Protein AF-A0A7V4N5Y4-F1 (afdb_monomer_lite)

Sequence (68 aa):
MIDIEKHVEYWRSGAREDWAVATELVDRGRVRHGLFIGHLALEKALKVLVCRHTLGSAATHSQPAAPD

Foldseek 3Di:
DDDLVVLLVVLLVQLVVLLVVLVVCVVVVVNVVSVVSNVSSVVSNVVSVVSCVVVVVVVVPPDDDDDD

Radius of gyration: 17.88 Å; chains: 1; bounding box: 35×14×61 Å

pLDDT: mean 83.75, std 18.68, range [41.44, 98.5]

Structure (mmCIF, N/CA/C/O backbone):
data_AF-A0A7V4N5Y4-F1
#
_entry.id   AF-A0A7V4N5Y4-F1
#
loop_
_atom_site.group_PDB
_atom_site.id
_atom_site.type_symbol
_atom_site.label_atom_id
_atom_site.label_alt_id
_atom_site.label_comp_id
_atom_site.label_asym_id
_atom_site.label_entity_id
_atom_site.label_seq_id
_atom_site.pdbx_PDB_ins_code
_atom_site.Cartn_x
_atom_site.Cartn_y
_atom_site.Cartn_z
_atom_site.occupancy
_atom_site.B_iso_or_equiv
_atom_site.auth_seq_id
_atom_site.auth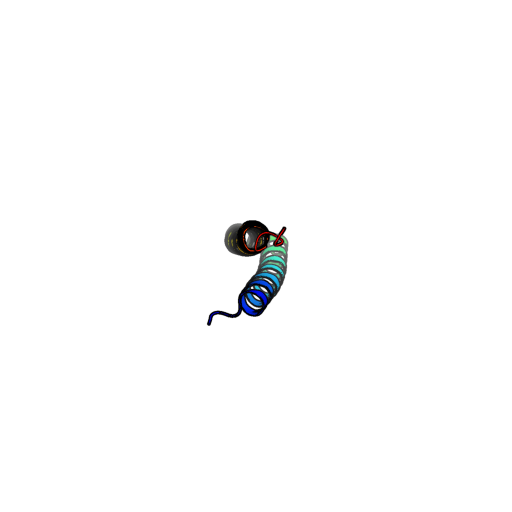_comp_id
_atom_site.auth_asym_id
_atom_site.auth_atom_id
_atom_site.pdbx_PDB_model_num
ATOM 1 N N . MET A 1 1 ? 24.735 4.355 -12.889 1.00 56.31 1 MET A N 1
ATOM 2 C CA . MET A 1 1 ? 23.552 4.074 -13.728 1.00 56.31 1 MET A CA 1
ATOM 3 C C . MET A 1 1 ? 22.452 3.594 -12.800 1.00 56.31 1 MET A C 1
ATOM 5 O O . MET A 1 1 ? 22.722 2.724 -11.984 1.00 56.31 1 MET A O 1
ATOM 9 N N . ILE A 1 2 ? 21.292 4.246 -12.821 1.00 64.88 2 ILE A N 1
ATOM 10 C CA . ILE A 1 2 ? 20.164 3.904 -11.949 1.00 64.88 2 ILE A CA 1
ATOM 11 C C . ILE A 1 2 ? 19.622 2.533 -12.372 1.00 64.88 2 ILE A C 1
ATOM 13 O O . ILE A 1 2 ? 19.342 2.324 -13.550 1.00 64.88 2 ILE A O 1
ATOM 17 N N . ASP A 1 3 ? 19.509 1.604 -11.425 1.00 79.31 3 ASP A N 1
ATOM 18 C CA . ASP A 1 3 ? 18.956 0.270 -11.661 1.00 79.31 3 ASP A CA 1
ATOM 19 C C . ASP A 1 3 ? 17.433 0.343 -11.522 1.00 79.31 3 ASP A C 1
ATOM 21 O O . A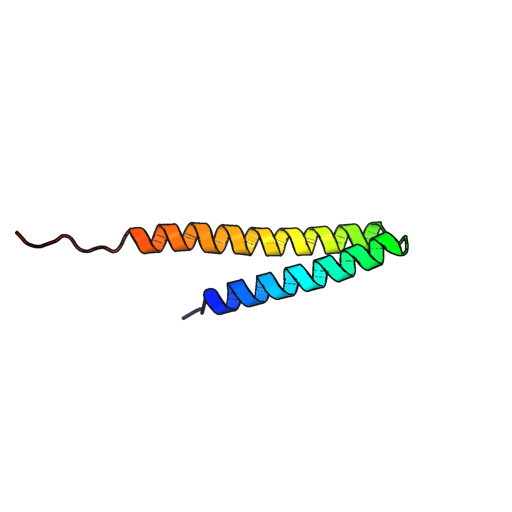SP A 1 3 ? 16.874 0.384 -10.423 1.00 79.31 3 ASP A O 1
ATOM 25 N N . ILE A 1 4 ? 16.768 0.467 -12.665 1.00 78.12 4 ILE A N 1
ATOM 26 C CA . ILE A 1 4 ? 15.328 0.714 -12.730 1.00 78.12 4 ILE A CA 1
ATOM 27 C C . ILE A 1 4 ? 14.534 -0.488 -12.234 1.00 78.12 4 ILE A C 1
ATOM 29 O O . ILE A 1 4 ? 13.520 -0.292 -11.573 1.00 78.12 4 ILE A O 1
ATOM 33 N N . GLU A 1 5 ? 15.023 -1.708 -12.450 1.00 83.19 5 GLU A N 1
ATOM 34 C CA . GLU A 1 5 ? 14.394 -2.918 -11.916 1.00 83.19 5 GLU A CA 1
ATOM 35 C C . GLU A 1 5 ? 14.433 -2.926 -10.384 1.00 83.19 5 GLU A C 1
ATOM 37 O O . GLU A 1 5 ? 13.426 -3.213 -9.734 1.00 83.19 5 GLU A O 1
ATOM 42 N N . LYS A 1 6 ? 15.548 -2.494 -9.777 1.00 85.19 6 LYS A N 1
ATOM 43 C CA . LYS A 1 6 ? 15.617 -2.326 -8.315 1.00 85.19 6 LYS A CA 1
ATOM 44 C C . LYS A 1 6 ? 14.662 -1.255 -7.797 1.00 85.19 6 LYS A C 1
ATOM 46 O O . LYS A 1 6 ? 14.062 -1.449 -6.742 1.00 85.19 6 LYS A O 1
ATOM 51 N N . HIS A 1 7 ? 14.494 -0.142 -8.509 1.00 83.56 7 HIS A N 1
ATOM 52 C CA . HIS A 1 7 ? 13.520 0.880 -8.108 1.00 83.56 7 HIS A CA 1
ATOM 53 C C . HIS A 1 7 ? 12.074 0.427 -8.294 1.00 83.56 7 HIS A C 1
ATOM 55 O O . HIS A 1 7 ? 11.237 0.716 -7.439 1.00 83.56 7 HIS A O 1
ATOM 61 N N . VAL A 1 8 ? 11.787 -0.313 -9.365 1.00 88.12 8 VAL A N 1
ATOM 62 C CA . VAL A 1 8 ? 10.482 -0.931 -9.609 1.00 88.12 8 VAL A CA 1
ATOM 63 C C . VAL A 1 8 ? 10.136 -1.888 -8.477 1.00 88.12 8 VAL A C 1
ATOM 65 O O . VAL A 1 8 ? 9.049 -1.774 -7.912 1.00 88.12 8 VAL A O 1
ATOM 68 N N . GLU A 1 9 ? 11.051 -2.781 -8.095 1.00 90.75 9 GLU A N 1
ATOM 69 C CA . GLU A 1 9 ? 10.791 -3.720 -7.003 1.00 90.75 9 GLU A CA 1
ATOM 70 C C . GLU A 1 9 ? 10.658 -2.996 -5.659 1.00 90.75 9 GLU A C 1
ATOM 72 O O . GLU A 1 9 ? 9.723 -3.276 -4.915 1.00 90.75 9 GLU A O 1
ATOM 77 N N . TYR A 1 10 ? 11.509 -2.004 -5.382 1.00 90.19 10 TYR A N 1
ATOM 78 C CA . TYR A 1 10 ? 11.430 -1.195 -4.162 1.00 90.19 10 TYR A CA 1
ATOM 79 C C . TYR A 1 10 ? 10.093 -0.450 -4.025 1.00 90.19 10 TYR A C 1
ATOM 81 O O . TYR A 1 10 ? 9.465 -0.457 -2.965 1.00 90.19 10 TYR A O 1
ATOM 89 N N . TRP A 1 11 ? 9.612 0.189 -5.094 1.00 91.31 11 TRP A N 1
ATOM 90 C CA . TRP A 1 11 ? 8.312 0.860 -5.059 1.00 91.31 11 TRP A CA 1
ATOM 91 C C . TRP A 1 11 ? 7.155 -0.133 -4.996 1.00 91.31 11 TRP A C 1
ATOM 93 O O . TRP A 1 11 ? 6.152 0.148 -4.343 1.00 91.31 11 TRP A O 1
ATOM 103 N N . ARG A 1 12 ? 7.292 -1.305 -5.623 1.00 92.88 12 ARG A N 1
ATOM 104 C CA . ARG A 1 12 ? 6.274 -2.358 -5.597 1.00 92.88 12 ARG A CA 1
ATOM 105 C C . ARG A 1 12 ? 6.159 -3.034 -4.231 1.00 92.88 12 ARG A C 1
ATOM 107 O O . ARG A 1 12 ? 5.046 -3.378 -3.829 1.00 92.88 12 ARG A O 1
ATOM 114 N N . SER A 1 13 ? 7.268 -3.273 -3.534 1.00 95.50 13 SER A N 1
ATOM 115 C CA . SER A 1 13 ? 7.250 -3.803 -2.167 1.00 95.50 13 SER A CA 1
ATOM 116 C C . SER A 1 13 ? 6.672 -2.768 -1.205 1.00 95.50 13 SER A C 1
ATOM 118 O O . SER A 1 13 ? 5.698 -3.069 -0.519 1.00 95.50 13 SER A O 1
ATOM 120 N N . GLY A 1 14 ? 7.150 -1.521 -1.266 1.00 95.00 14 GLY A N 1
ATOM 121 C CA . GLY A 1 14 ? 6.638 -0.433 -0.433 1.00 95.00 14 GLY A CA 1
ATOM 122 C C . GLY A 1 14 ? 5.147 -0.149 -0.651 1.00 95.00 14 GLY A C 1
ATOM 123 O O . GLY A 1 14 ? 4.423 0.072 0.310 1.00 95.00 14 GLY A O 1
ATOM 124 N N . ALA A 1 15 ? 4.652 -0.217 -1.894 1.00 96.31 15 ALA A N 1
ATOM 125 C CA . ALA A 1 15 ? 3.222 -0.068 -2.177 1.00 96.31 15 ALA A CA 1
ATOM 126 C C . ALA A 1 15 ? 2.371 -1.177 -1.533 1.00 96.31 15 ALA A C 1
ATOM 128 O O . ALA A 1 15 ? 1.266 -0.908 -1.067 1.00 96.31 15 ALA A O 1
ATOM 129 N N . ARG A 1 16 ? 2.869 -2.423 -1.496 1.00 97.25 16 ARG A N 1
ATOM 130 C CA . ARG A 1 16 ? 2.166 -3.549 -0.856 1.00 97.25 16 ARG A CA 1
ATOM 131 C C . A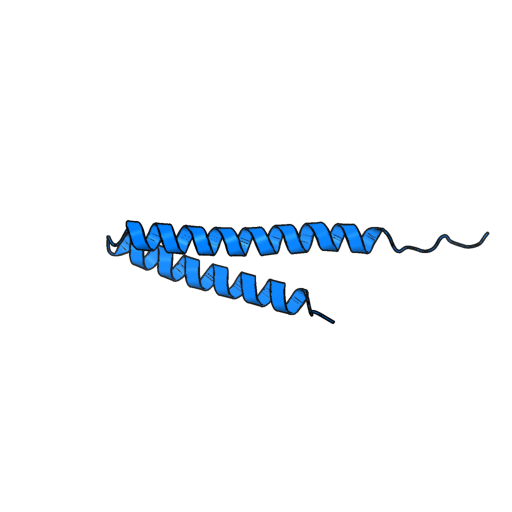RG A 1 16 ? 2.119 -3.403 0.662 1.00 97.25 16 ARG A C 1
ATOM 133 O O . ARG A 1 16 ? 1.071 -3.652 1.251 1.00 97.25 16 ARG A O 1
ATOM 140 N N . GLU A 1 17 ? 3.229 -3.005 1.275 1.00 97.62 17 GLU A N 1
ATOM 141 C CA . GLU A 1 17 ? 3.298 -2.767 2.721 1.00 97.62 17 GLU A CA 1
ATOM 142 C C . GLU A 1 17 ? 2.376 -1.619 3.140 1.00 97.62 17 GLU A C 1
ATOM 144 O O . GLU A 1 17 ? 1.542 -1.795 4.028 1.00 97.62 17 GLU A O 1
ATOM 149 N N . ASP A 1 18 ? 2.439 -0.483 2.439 1.00 97.75 18 ASP A N 1
ATOM 150 C CA . ASP A 1 18 ? 1.564 0.661 2.708 1.00 97.7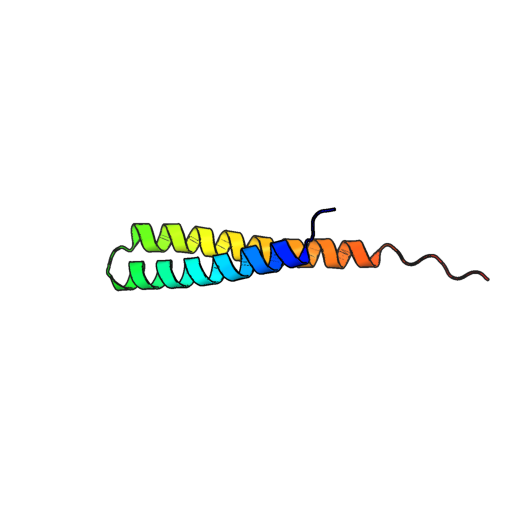5 18 ASP A CA 1
ATOM 151 C C . ASP A 1 18 ? 0.085 0.287 2.552 1.00 97.75 18 ASP A C 1
ATOM 153 O O . ASP A 1 18 ? -0.749 0.701 3.355 1.00 97.75 18 ASP A O 1
ATOM 157 N N . TRP A 1 19 ? -0.260 -0.526 1.548 1.00 98.06 19 TRP A N 1
ATOM 158 C CA . TRP A 1 19 ? -1.630 -1.002 1.352 1.00 98.06 19 TRP A CA 1
ATOM 159 C C . TRP A 1 19 ? -2.126 -1.866 2.519 1.00 98.06 19 TRP A C 1
ATOM 161 O O . TRP A 1 19 ? -3.264 -1.707 2.971 1.00 98.06 19 TRP A O 1
ATOM 171 N N . ALA A 1 20 ? -1.277 -2.756 3.040 1.00 98.38 20 ALA A N 1
ATOM 172 C CA . ALA A 1 20 ? -1.609 -3.566 4.209 1.00 98.38 20 ALA A CA 1
ATOM 173 C C . ALA A 1 20 ? -1.861 -2.685 5.446 1.00 98.38 20 ALA A C 1
ATOM 175 O O . ALA A 1 20 ? -2.887 -2.837 6.110 1.00 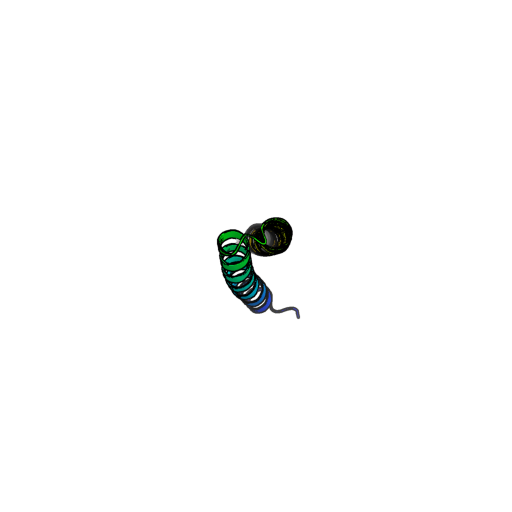98.38 20 ALA A O 1
ATOM 176 N N . VAL A 1 21 ? -0.989 -1.701 5.699 1.00 98.19 21 VAL A N 1
ATOM 177 C CA . VAL A 1 21 ? -1.147 -0.743 6.808 1.00 98.19 21 VAL A CA 1
ATOM 178 C C . VAL A 1 21 ? -2.402 0.115 6.632 1.00 98.19 21 VAL A C 1
ATOM 180 O O . VAL A 1 21 ? -3.147 0.334 7.587 1.00 98.19 21 VAL A O 1
ATOM 183 N N . ALA A 1 22 ? -2.669 0.591 5.414 1.00 98.50 22 ALA A N 1
ATOM 184 C CA . ALA A 1 22 ? -3.868 1.359 5.101 1.00 98.50 22 ALA A CA 1
ATOM 185 C C . ALA A 1 22 ? -5.139 0.565 5.428 1.00 98.50 22 ALA A C 1
ATOM 187 O O . ALA A 1 22 ? -6.049 1.108 6.055 1.00 98.50 22 ALA A O 1
ATOM 188 N N . THR A 1 23 ? -5.165 -0.718 5.060 1.00 98.19 23 THR A N 1
ATOM 189 C CA . THR A 1 23 ? -6.287 -1.629 5.322 1.00 98.19 23 THR A CA 1
ATOM 190 C C . THR A 1 23 ? -6.499 -1.810 6.827 1.00 98.19 23 THR A C 1
ATOM 192 O O . THR A 1 23 ? -7.589 -1.545 7.325 1.00 98.19 23 THR A O 1
ATOM 195 N N . GLU A 1 24 ? -5.438 -2.114 7.583 1.00 98.50 24 GLU A N 1
ATOM 196 C CA . GLU A 1 24 ? -5.503 -2.257 9.046 1.00 98.50 24 GLU A CA 1
ATOM 197 C C . GLU A 1 24 ? -6.009 -0.978 9.738 1.00 98.50 24 GLU A C 1
ATOM 199 O O . GLU A 1 24 ? -6.789 -1.032 10.693 1.00 98.50 24 GLU A O 1
ATOM 204 N N . LEU A 1 25 ? -5.591 0.197 9.258 1.00 98.44 25 LEU A N 1
ATOM 205 C CA . LEU A 1 25 ? -6.053 1.478 9.791 1.00 98.44 25 LEU A CA 1
ATOM 206 C C . LEU A 1 25 ? -7.531 1.732 9.493 1.00 98.44 25 LEU A C 1
ATOM 208 O O . LEU A 1 25 ? -8.235 2.254 10.361 1.00 98.44 25 LEU A O 1
ATOM 212 N N . VAL A 1 26 ? -8.007 1.389 8.294 1.00 98.25 26 VAL A N 1
ATOM 213 C CA . VAL A 1 26 ? -9.430 1.500 7.947 1.00 98.25 26 VAL A CA 1
ATOM 214 C C . VAL A 1 26 ? -10.259 0.565 8.825 1.00 98.25 26 VAL A C 1
ATOM 216 O O . VAL A 1 26 ? -11.209 1.033 9.454 1.00 98.25 26 VAL A O 1
ATOM 219 N N . ASP A 1 27 ? -9.844 -0.694 8.961 1.00 98.31 27 ASP A N 1
ATOM 220 C CA . ASP A 1 27 ? -10.542 -1.710 9.758 1.00 98.31 27 ASP A CA 1
ATOM 221 C C . ASP A 1 27 ? -10.624 -1.330 11.245 1.00 98.31 27 ASP A C 1
ATOM 223 O O . ASP A 1 27 ? -11.618 -1.596 11.919 1.00 98.31 27 ASP A O 1
ATOM 227 N N . ARG A 1 28 ? -9.609 -0.628 11.765 1.00 98.06 28 ARG A N 1
ATOM 228 C CA . ARG A 1 28 ? -9.586 -0.099 13.142 1.00 98.06 28 ARG A CA 1
ATOM 229 C C . ARG A 1 28 ? -10.311 1.240 13.318 1.00 98.06 28 ARG A C 1
ATOM 231 O O . ARG A 1 28 ? -10.168 1.884 14.358 1.00 98.06 28 ARG A O 1
ATOM 238 N N . GLY A 1 29 ? -11.042 1.717 12.311 1.00 97.88 29 GLY A N 1
ATOM 239 C CA . GLY A 1 29 ? -11.782 2.982 12.365 1.00 97.88 29 GLY A CA 1
ATOM 240 C C . GLY A 1 29 ? -10.905 4.237 12.260 1.00 97.88 29 GLY A C 1
ATOM 241 O O . GLY A 1 29 ? -11.399 5.361 12.366 1.00 97.88 29 GLY A O 1
ATOM 242 N N . ARG A 1 30 ? -9.601 4.100 11.982 1.00 97.94 30 ARG A N 1
ATOM 243 C CA . ARG A 1 30 ? -8.663 5.213 11.732 1.00 97.94 30 ARG A CA 1
ATOM 244 C C . ARG A 1 30 ? -8.724 5.656 10.267 1.00 97.94 30 ARG A C 1
ATOM 246 O O . ARG A 1 30 ? -7.697 5.936 9.648 1.00 97.94 30 ARG A O 1
ATOM 253 N N . VAL A 1 31 ? -9.941 5.791 9.738 1.00 97.81 31 VAL A N 1
ATOM 254 C CA . VAL A 1 31 ? -10.243 5.922 8.303 1.00 97.81 31 VAL A CA 1
ATOM 255 C C . VAL A 1 31 ? -9.450 7.038 7.625 1.00 97.81 31 VAL A C 1
ATOM 257 O O . VAL A 1 31 ? -8.862 6.809 6.579 1.00 97.81 31 VAL A O 1
ATOM 260 N N . ARG A 1 32 ? -9.338 8.228 8.231 1.00 98.19 32 ARG A N 1
ATOM 261 C CA . ARG A 1 32 ? -8.568 9.343 7.642 1.00 98.19 32 ARG A CA 1
ATOM 262 C C . ARG A 1 32 ? -7.100 8.985 7.383 1.00 98.19 32 ARG A C 1
ATOM 264 O O . ARG A 1 32 ? -6.571 9.318 6.330 1.00 98.19 32 ARG A O 1
ATOM 271 N N . HIS A 1 33 ? -6.452 8.325 8.343 1.00 98.12 33 HIS A N 1
ATOM 272 C CA . HIS A 1 33 ? -5.050 7.922 8.208 1.00 98.12 33 HIS A CA 1
ATOM 273 C C . HIS A 1 33 ? -4.920 6.743 7.244 1.00 98.12 33 HIS A C 1
ATOM 275 O O . HIS A 1 33 ? -4.014 6.738 6.419 1.00 98.12 33 HIS A O 1
ATOM 281 N N . GLY A 1 34 ? -5.860 5.794 7.304 1.00 98.44 34 GLY A N 1
ATOM 282 C CA . GLY A 1 34 ? -5.924 4.681 6.361 1.00 98.44 34 GLY A CA 1
ATOM 283 C C . GLY A 1 34 ? -6.058 5.154 4.913 1.00 98.44 34 GLY A C 1
ATOM 284 O O . GLY A 1 34 ? -5.278 4.741 4.066 1.00 98.44 34 GLY A O 1
ATOM 285 N N . LEU A 1 35 ? -6.954 6.106 4.635 1.00 98.25 35 LEU A N 1
ATOM 286 C CA . LEU A 1 35 ? -7.109 6.700 3.304 1.00 98.25 35 LEU A CA 1
ATOM 287 C C . LEU A 1 35 ? -5.863 7.471 2.857 1.00 98.25 35 LEU A C 1
ATOM 289 O O . LEU A 1 35 ? -5.474 7.362 1.699 1.00 98.25 35 LEU A O 1
ATOM 293 N N . PHE A 1 36 ? -5.212 8.217 3.756 1.00 98.38 36 PHE A N 1
ATOM 294 C CA . PHE A 1 36 ? -3.972 8.919 3.423 1.00 98.38 36 PHE A CA 1
ATOM 295 C C . PHE A 1 36 ? -2.851 7.946 3.038 1.00 98.38 36 PHE A C 1
ATOM 297 O O . PHE A 1 36 ? -2.199 8.149 2.017 1.00 98.38 36 PHE A O 1
ATOM 304 N N . ILE A 1 37 ? -2.649 6.868 3.798 1.00 98.12 37 ILE A N 1
ATOM 305 C CA . ILE A 1 37 ? -1.639 5.857 3.455 1.00 98.12 37 ILE A CA 1
ATOM 306 C C . ILE A 1 37 ? -2.047 5.082 2.196 1.00 98.12 37 ILE A C 1
ATOM 308 O O . ILE A 1 37 ? -1.211 4.849 1.326 1.00 98.12 37 ILE A O 1
ATOM 312 N N . GLY A 1 38 ? -3.333 4.767 2.031 1.00 98.25 38 GLY A N 1
ATOM 313 C CA . GLY A 1 38 ? -3.854 4.127 0.823 1.00 98.25 38 GLY A CA 1
ATOM 314 C C . GLY A 1 38 ? -3.602 4.956 -0.440 1.00 98.25 38 GLY A C 1
ATOM 315 O O . GLY A 1 38 ? -3.232 4.402 -1.474 1.00 98.25 38 GLY A O 1
ATOM 316 N N . HIS A 1 39 ? -3.712 6.286 -0.355 1.00 97.75 39 HIS A N 1
ATOM 317 C CA . HIS A 1 39 ? -3.351 7.182 -1.457 1.00 97.75 39 HIS A CA 1
ATOM 318 C C . HIS A 1 39 ? -1.858 7.076 -1.819 1.00 97.75 39 HIS A C 1
ATOM 320 O O . HIS A 1 39 ? -1.532 6.993 -3.002 1.00 97.75 39 HIS A O 1
ATOM 326 N N . LEU A 1 40 ? -0.963 7.007 -0.825 1.00 97.19 40 LEU A N 1
ATOM 327 C CA . LEU A 1 40 ? 0.482 6.867 -1.052 1.00 97.19 40 LEU A CA 1
ATOM 328 C C . LEU A 1 40 ? 0.823 5.509 -1.679 1.00 97.19 40 LEU A C 1
ATOM 330 O O . LEU A 1 40 ? 1.632 5.438 -2.608 1.00 97.19 40 LEU A O 1
ATOM 334 N N . ALA A 1 41 ? 0.177 4.438 -1.208 1.00 97.81 41 ALA A N 1
ATOM 335 C CA . ALA A 1 41 ? 0.310 3.099 -1.774 1.00 97.81 41 ALA A CA 1
ATOM 336 C C . ALA A 1 41 ? -0.085 3.086 -3.259 1.00 97.81 41 ALA A C 1
ATOM 338 O O . ALA A 1 41 ? 0.648 2.560 -4.104 1.00 97.81 41 ALA A O 1
ATOM 339 N N . LEU A 1 42 ? -1.215 3.721 -3.588 1.00 97.19 42 LEU A N 1
ATOM 340 C CA . LEU A 1 42 ? -1.704 3.843 -4.958 1.00 97.19 42 LEU A CA 1
ATOM 341 C C . LEU A 1 42 ? -0.752 4.668 -5.832 1.00 97.19 42 LEU A C 1
ATOM 343 O O . LEU A 1 42 ? -0.430 4.253 -6.944 1.00 97.19 42 LEU A O 1
ATOM 347 N N . GLU A 1 43 ? -0.251 5.799 -5.331 1.00 96.25 43 GLU A N 1
ATOM 348 C CA . GLU A 1 43 ? 0.715 6.633 -6.050 1.00 96.25 43 GLU A CA 1
ATOM 349 C C . GLU A 1 43 ? 1.992 5.847 -6.397 1.00 96.25 43 GLU A C 1
ATOM 351 O O . GLU A 1 43 ? 2.465 5.890 -7.536 1.00 96.25 43 GLU A O 1
ATOM 356 N N . LYS A 1 44 ? 2.533 5.072 -5.445 1.00 93.75 44 LYS A N 1
ATOM 357 C CA . LYS A 1 44 ? 3.701 4.203 -5.670 1.00 93.75 44 LYS A CA 1
ATOM 358 C C . LYS A 1 44 ? 3.414 3.116 -6.710 1.00 93.75 44 LYS A C 1
ATOM 360 O O . LYS A 1 44 ? 4.234 2.897 -7.603 1.00 93.75 44 LYS A O 1
ATOM 365 N N . ALA A 1 45 ? 2.250 2.468 -6.641 1.00 93.69 45 ALA A N 1
ATOM 366 C CA . ALA A 1 45 ? 1.852 1.447 -7.609 1.00 93.69 45 ALA A CA 1
ATOM 367 C C . ALA A 1 45 ? 1.726 2.018 -9.034 1.00 93.69 45 ALA A C 1
ATOM 369 O O . ALA A 1 45 ? 2.221 1.420 -9.991 1.00 93.69 45 ALA A O 1
ATOM 370 N N . LEU A 1 46 ? 1.132 3.206 -9.177 1.00 93.94 46 LEU A N 1
ATOM 371 C CA . LEU A 1 46 ? 1.024 3.898 -10.462 1.00 93.94 46 LEU A CA 1
ATOM 372 C C . LEU A 1 46 ? 2.398 4.294 -11.013 1.00 93.94 46 LEU A C 1
ATOM 374 O O . LEU A 1 46 ? 2.650 4.093 -12.200 1.00 93.94 46 LEU A O 1
ATOM 378 N N . LYS A 1 47 ? 3.318 4.777 -10.166 1.00 90.06 47 LYS A N 1
ATOM 379 C CA . LYS A 1 47 ? 4.704 5.067 -10.577 1.00 90.06 47 LYS A CA 1
ATOM 380 C C . LYS A 1 47 ? 5.394 3.837 -11.159 1.00 90.06 47 LYS A C 1
ATOM 382 O O . LYS A 1 47 ? 6.041 3.956 -12.194 1.00 90.06 47 LYS A O 1
ATOM 387 N N . VAL A 1 48 ? 5.215 2.657 -10.559 1.00 89.94 48 VAL A N 1
ATOM 388 C CA . VAL A 1 48 ? 5.745 1.394 -11.104 1.00 89.94 48 VAL A CA 1
ATOM 389 C C . VAL A 1 48 ? 5.155 1.086 -12.481 1.00 89.94 48 VAL A C 1
ATOM 391 O O . VAL A 1 48 ? 5.902 0.754 -13.402 1.00 89.94 48 VAL A O 1
ATOM 394 N N . LEU A 1 49 ? 3.834 1.211 -12.644 1.00 88.88 49 LEU A N 1
ATOM 395 C CA . LEU A 1 49 ? 3.163 0.951 -13.923 1.00 88.88 49 LEU A CA 1
ATOM 396 C C . LEU A 1 49 ? 3.656 1.892 -15.028 1.00 88.88 49 LEU A C 1
ATOM 398 O O . LEU A 1 49 ? 4.004 1.430 -16.114 1.00 88.88 49 LEU A O 1
ATOM 402 N N . VAL A 1 50 ? 3.747 3.192 -14.736 1.00 89.00 50 VAL A N 1
ATOM 403 C CA . VAL A 1 50 ? 4.246 4.196 -15.685 1.00 89.00 50 VAL A CA 1
ATOM 404 C C . VAL A 1 50 ? 5.718 3.956 -16.006 1.00 89.00 50 VAL A C 1
ATOM 406 O O . VAL A 1 50 ? 6.093 3.976 -17.172 1.00 89.00 50 VAL A O 1
ATOM 409 N N . CYS A 1 51 ? 6.552 3.674 -15.003 1.00 85.62 51 CYS A N 1
ATOM 410 C CA . CYS A 1 51 ? 7.976 3.422 -15.211 1.00 85.62 51 CYS A CA 1
ATOM 411 C C . CYS A 1 51 ? 8.192 2.215 -16.139 1.00 85.62 51 CYS A C 1
ATOM 413 O O . CYS A 1 51 ? 8.935 2.316 -17.112 1.00 85.62 51 CYS A O 1
ATOM 415 N N . ARG A 1 52 ? 7.453 1.116 -15.928 1.00 81.38 52 ARG A N 1
ATOM 416 C CA . ARG A 1 52 ? 7.497 -0.060 -16.814 1.00 81.38 52 ARG A CA 1
ATOM 417 C C . ARG A 1 52 ? 6.999 0.239 -18.227 1.00 81.38 52 ARG A C 1
ATOM 419 O O . ARG A 1 52 ? 7.596 -0.244 -19.185 1.00 81.38 52 ARG A O 1
ATOM 426 N N . HIS A 1 53 ? 5.927 1.017 -18.369 1.00 81.62 53 HIS A N 1
ATOM 427 C CA . HIS A 1 53 ? 5.375 1.343 -19.683 1.00 81.62 53 HIS A CA 1
ATOM 428 C C . HIS A 1 53 ? 6.305 2.269 -20.479 1.00 81.62 53 HIS A C 1
ATOM 430 O O . HIS A 1 53 ? 6.644 1.968 -21.617 1.00 81.62 53 HIS A O 1
ATOM 436 N N . THR A 1 54 ? 6.789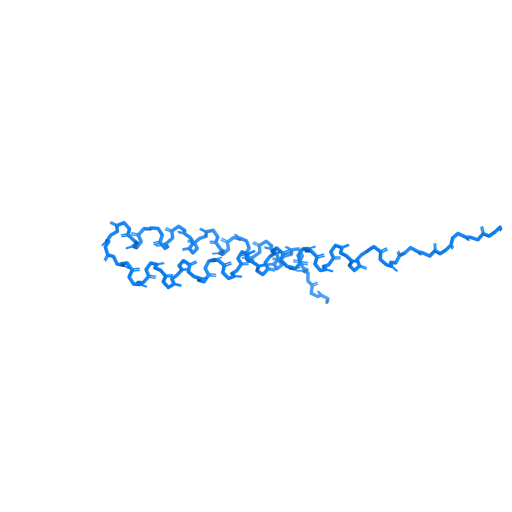 3.354 -19.874 1.00 80.31 54 THR A N 1
ATOM 437 C CA . THR A 1 54 ? 7.657 4.329 -20.550 1.00 80.31 54 THR A CA 1
ATOM 438 C C . THR A 1 54 ? 9.025 3.739 -20.905 1.00 80.31 54 THR A C 1
ATOM 440 O O . THR A 1 54 ? 9.545 4.022 -21.983 1.00 80.31 54 THR A O 1
ATOM 443 N N . LEU A 1 55 ? 9.602 2.880 -20.055 1.00 65.69 55 LEU A N 1
ATOM 444 C CA . LEU A 1 55 ? 10.868 2.210 -20.374 1.00 65.69 55 LEU A CA 1
ATOM 445 C C . LEU A 1 55 ? 10.730 1.034 -21.341 1.00 65.69 55 LEU A C 1
ATOM 447 O O . LEU A 1 55 ? 11.621 0.846 -22.167 1.00 65.69 55 LEU A O 1
ATOM 451 N N . GLY A 1 56 ? 9.621 0.290 -21.306 1.00 56.28 56 GLY A N 1
ATOM 452 C CA . GLY A 1 56 ? 9.334 -0.730 -22.320 1.00 56.28 56 GLY A CA 1
ATOM 453 C C . GLY A 1 56 ? 9.228 -0.130 -23.728 1.00 56.28 56 GLY A C 1
ATOM 454 O O . GLY A 1 56 ? 9.755 -0.689 -24.690 1.00 56.28 56 GLY A O 1
ATOM 455 N N . SER A 1 57 ? 8.633 1.060 -23.837 1.00 50.25 57 SER A N 1
ATOM 456 C CA . SER A 1 57 ? 8.537 1.811 -25.095 1.00 50.25 57 SER A CA 1
ATOM 457 C C . SER A 1 57 ? 9.885 2.380 -25.555 1.00 50.25 57 SER A C 1
ATOM 459 O O . SER A 1 57 ? 10.177 2.376 -26.749 1.00 50.25 57 SER A O 1
ATOM 461 N N . ALA A 1 58 ? 10.742 2.826 -24.628 1.00 48.81 58 ALA A N 1
ATOM 462 C CA . ALA A 1 58 ? 12.075 3.338 -24.958 1.00 48.81 58 ALA A CA 1
ATOM 463 C C . ALA A 1 58 ? 13.034 2.236 -25.450 1.00 48.81 58 ALA A C 1
ATOM 465 O O . ALA A 1 58 ? 13.837 2.482 -26.346 1.00 48.81 58 ALA A O 1
ATOM 466 N N . ALA A 1 59 ? 12.916 1.010 -24.926 1.00 47.59 59 ALA A N 1
ATOM 467 C CA . ALA A 1 59 ? 13.732 -0.132 -25.351 1.00 47.59 59 ALA A CA 1
ATOM 468 C C . ALA A 1 59 ? 13.403 -0.641 -26.770 1.00 47.59 59 ALA A C 1
ATOM 470 O O . ALA A 1 59 ? 14.194 -1.376 -27.355 1.00 47.59 59 ALA A O 1
ATOM 471 N N . THR A 1 60 ? 12.266 -0.236 -27.347 1.00 44.78 60 THR A N 1
ATOM 472 C CA . THR A 1 60 ? 11.842 -0.662 -28.693 1.00 44.78 60 THR A CA 1
ATOM 473 C C . THR A 1 60 ? 12.408 0.237 -29.808 1.00 44.78 60 THR A C 1
ATOM 475 O O . THR A 1 60 ? 12.412 -0.155 -30.970 1.00 44.78 60 THR A O 1
ATOM 478 N N . HIS A 1 61 ? 12.961 1.416 -29.490 1.00 48.22 61 HIS A N 1
ATOM 479 C CA . HIS A 1 61 ? 13.510 2.342 -30.498 1.00 48.22 61 HIS A CA 1
ATOM 480 C C . HIS A 1 61 ? 15.008 2.179 -30.807 1.00 48.22 61 HIS A C 1
ATOM 482 O O . HIS A 1 61 ? 15.558 2.946 -31.594 1.00 48.22 61 HIS A O 1
ATOM 488 N N . SER A 1 62 ? 15.670 1.165 -30.254 1.00 43.81 62 SER A N 1
ATOM 489 C CA . SER A 1 62 ? 17.068 0.838 -30.558 1.00 43.81 62 SER A CA 1
ATOM 490 C C . SER A 1 62 ? 17.187 -0.549 -31.189 1.00 43.81 62 SER A C 1
ATOM 492 O O . SER A 1 62 ? 17.734 -1.469 -30.587 1.00 43.81 62 SER A O 1
ATOM 494 N N . GLN A 1 63 ? 16.685 -0.695 -32.415 1.00 41.44 63 GLN A N 1
ATOM 495 C CA . GLN A 1 63 ? 17.100 -1.764 -33.322 1.00 41.44 63 GLN A CA 1
ATOM 496 C C . GLN A 1 63 ? 17.834 -1.102 -34.498 1.00 41.44 63 GLN A C 1
ATOM 498 O O . GLN A 1 63 ? 17.224 -0.285 -35.190 1.00 41.44 63 GLN A O 1
ATOM 503 N N . PRO A 1 64 ? 19.141 -1.354 -34.710 1.00 49.91 64 PRO A N 1
ATOM 504 C CA . PRO A 1 64 ? 19.826 -0.823 -35.876 1.00 49.91 64 PRO A CA 1
ATOM 505 C C . PRO A 1 64 ? 19.306 -1.543 -37.124 1.00 49.91 64 PRO A C 1
ATOM 507 O O . PRO A 1 64 ? 19.078 -2.754 -37.108 1.00 49.91 64 PRO A O 1
ATOM 510 N N . ALA A 1 65 ? 19.087 -0.767 -38.185 1.00 50.59 65 ALA A N 1
ATOM 511 C CA . ALA A 1 65 ? 18.709 -1.251 -39.503 1.00 50.59 65 ALA A CA 1
ATOM 512 C C . ALA A 1 65 ? 19.643 -2.387 -39.959 1.00 50.59 65 ALA A C 1
ATOM 514 O O . ALA A 1 65 ? 20.863 -2.299 -39.799 1.00 50.59 65 ALA A O 1
ATOM 515 N N . ALA A 1 66 ? 19.056 -3.452 -40.503 1.00 44.06 66 ALA A N 1
ATOM 516 C CA . ALA A 1 66 ? 19.797 -4.515 -41.169 1.00 44.06 66 ALA A CA 1
ATOM 517 C C . ALA A 1 66 ? 20.549 -3.935 -42.386 1.00 44.06 66 ALA A C 1
ATOM 519 O O . ALA A 1 66 ? 19.967 -3.096 -43.078 1.00 44.06 66 ALA A O 1
ATOM 520 N N . PRO A 1 67 ? 21.808 -4.330 -42.647 1.00 62.31 67 PRO A N 1
ATOM 521 C CA . PRO A 1 67 ? 22.486 -3.957 -43.881 1.00 62.31 67 PRO A CA 1
ATOM 522 C C . PRO A 1 67 ? 21.974 -4.808 -45.054 1.00 62.31 67 PRO A C 1
ATOM 524 O O . PRO A 1 67 ? 21.672 -5.990 -44.867 1.00 62.31 67 PRO A O 1
ATOM 527 N N . ASP A 1 68 ? 21.877 -4.160 -46.217 1.00 59.47 68 ASP A N 1
ATOM 528 C CA . ASP A 1 68 ? 21.500 -4.716 -47.527 1.00 59.47 68 ASP A CA 1
ATOM 529 C C . ASP A 1 68 ? 22.425 -5.848 -48.013 1.00 59.47 68 ASP A C 1
ATOM 531 O O . ASP A 1 68 ? 23.655 -5.774 -47.761 1.00 59.47 68 ASP A O 1
#

Secondary structure (DSSP, 8-state):
---HHHHHHHHHHHHHHHHHHHHHHHHTT-HHHHHHHHHHHHHHHHHHHHHHHHHHHHTTS--PPPP-